Protein AF-A0A6N7IVB3-F1 (afdb_monomer_lite)

Foldseek 3Di:
DVVVVVVVLVVLVVVLCCVLVVLLVVLVVLVVVLVVLVVVLVVLLVVQLVVQCPDPVLVVLLVVQVVVVVVVQVVVVVVVNDDPVNVVVSNVVSVVVSSVVSNVRSCVVCVPDDDNPPADPVRSVVSNVVSVVSSVVSVVVSVVVVVVVVVVVVVVVVVVVVVVVVVVVPD

Sequence (171 aa):
MRWLVITIVVIGLSMVMIISGGSYYNVYQEVIDYQQQATAYQEAYQKAVDDWLKSDEAAELREKRAKAVAMALVIADRSHTVTYNDIKIAKQDIDKYIQEKAKEKAVEIIGNAPPSPEISIGEAQKMLQKAYFWVGTGIVIVCLYIVFSIIYWLRIWMLKKHSTENNGVTG

Secondary 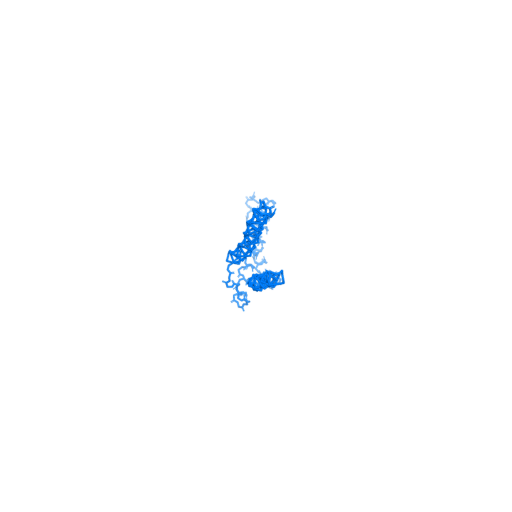structure (DSSP, 8-state):
-HHHHHHHHHHHHHHHHHHHHHHHHHHHHHHHHHHHHHHHHHHHHHHHHHHHHTSHHHHHHHHHHHHHHHHHHHHHHHTT---HHHHHHHHHHHHHHHHHHHHHHHHHHHTTSSPPPSS-HHHHHHHHHHHHHHHHHHHHHHHHHHHHHHHHHHHHHHHHHHHHHHTTS--

pLDDT: mean 71.82, std 11.69, range [37.97, 91.62]

Radius of gyration: 35.92 Å; chains: 1; bounding box: 67×43×111 Å

Organism: NCBI:txid29376

Structure (mmCIF, N/CA/C/O backbone):
data_AF-A0A6N7IVB3-F1
#
_entry.id   AF-A0A6N7IVB3-F1
#
loop_
_atom_site.group_PDB
_atom_site.id
_atom_site.type_symbol
_atom_site.label_atom_id
_atom_site.label_alt_id
_atom_site.label_comp_id
_atom_site.label_asym_id
_atom_site.label_entity_id
_atom_site.label_seq_id
_atom_site.pdbx_PDB_ins_code
_atom_site.Cartn_x
_atom_site.Cartn_y
_atom_site.Cartn_z
_atom_site.occupancy
_atom_site.B_iso_or_equiv
_atom_site.auth_seq_id
_atom_site.auth_comp_id
_atom_site.auth_asym_id
_atom_site.auth_atom_id
_atom_site.pdbx_PDB_model_num
ATOM 1 N N . MET A 1 1 ? 25.437 5.260 -55.004 1.00 50.88 1 MET A N 1
ATOM 2 C CA . MET A 1 1 ? 25.882 5.816 -53.701 1.00 50.88 1 MET A CA 1
ATOM 3 C C . MET A 1 1 ? 24.742 6.255 -52.771 1.00 50.88 1 MET A C 1
ATOM 5 O O . MET A 1 1 ? 24.858 5.974 -51.592 1.00 50.88 1 MET A O 1
ATOM 9 N N . ARG A 1 2 ? 23.631 6.865 -53.234 1.00 49.97 2 ARG A N 1
ATOM 10 C CA . ARG A 1 2 ? 22.494 7.262 -52.358 1.00 49.97 2 ARG A CA 1
ATOM 11 C C . ARG A 1 2 ? 21.793 6.106 -51.612 1.00 49.97 2 ARG A C 1
ATOM 13 O O . ARG A 1 2 ? 21.361 6.299 -50.485 1.00 49.97 2 ARG A O 1
ATOM 20 N N . TRP A 1 3 ? 21.722 4.916 -52.211 1.00 46.78 3 TRP A N 1
ATOM 21 C CA . TRP A 1 3 ? 21.035 3.752 -51.631 1.00 46.78 3 TRP A CA 1
ATOM 22 C C . TRP A 1 3 ? 21.690 3.217 -50.347 1.00 46.78 3 TRP A C 1
ATOM 24 O O . TRP A 1 3 ? 20.984 3.003 -49.373 1.00 46.78 3 TRP A O 1
ATOM 34 N N . LEU A 1 4 ? 23.024 3.117 -50.296 1.00 51.66 4 LEU A N 1
ATOM 35 C CA . LEU A 1 4 ? 23.770 2.654 -49.110 1.00 51.66 4 LEU A CA 1
ATOM 36 C C . LEU A 1 4 ? 23.550 3.541 -47.873 1.00 51.66 4 LEU A C 1
ATOM 38 O O . LEU A 1 4 ? 23.511 3.044 -46.753 1.00 51.66 4 LEU A O 1
ATOM 42 N N . VAL A 1 5 ? 23.368 4.849 -48.078 1.00 55.62 5 VAL A N 1
ATOM 43 C CA . VAL A 1 5 ? 23.135 5.819 -46.996 1.00 55.62 5 VAL A CA 1
ATOM 44 C C . VAL A 1 5 ? 21.764 5.607 -46.358 1.00 55.62 5 VAL A C 1
ATOM 46 O O . VAL A 1 5 ? 21.649 5.596 -45.137 1.00 55.62 5 VAL A O 1
ATOM 49 N N . ILE A 1 6 ? 20.735 5.383 -47.178 1.00 57.88 6 ILE A N 1
ATOM 50 C CA . ILE A 1 6 ? 19.378 5.112 -46.691 1.00 57.88 6 ILE A CA 1
ATOM 51 C C . ILE A 1 6 ? 19.366 3.796 -45.909 1.00 57.88 6 ILE A C 1
ATOM 53 O O . ILE A 1 6 ? 18.798 3.744 -44.825 1.00 57.88 6 ILE A O 1
ATOM 57 N N . THR A 1 7 ? 20.052 2.758 -46.394 1.00 58.78 7 THR A N 1
ATOM 58 C CA . THR A 1 7 ? 20.089 1.458 -45.711 1.00 58.78 7 THR A CA 1
ATOM 59 C C . THR A 1 7 ? 20.783 1.538 -44.350 1.00 58.78 7 THR A C 1
ATOM 61 O O . THR A 1 7 ? 20.256 1.008 -43.380 1.00 58.78 7 THR A O 1
ATOM 64 N N . ILE A 1 8 ? 21.914 2.243 -44.236 1.00 60.59 8 ILE A N 1
ATOM 65 C CA . ILE A 1 8 ? 22.634 2.396 -42.957 1.00 60.59 8 ILE A CA 1
ATOM 66 C C . ILE A 1 8 ? 21.805 3.197 -41.944 1.00 60.59 8 ILE A C 1
ATOM 68 O O . ILE A 1 8 ? 21.716 2.807 -40.781 1.00 60.59 8 ILE A O 1
ATOM 72 N N . VAL A 1 9 ? 21.155 4.281 -42.382 1.00 59.59 9 VAL A N 1
ATOM 73 C CA . VAL A 1 9 ? 20.276 5.090 -41.520 1.00 59.59 9 VAL A CA 1
ATOM 74 C C . VAL A 1 9 ? 19.060 4.282 -41.060 1.00 59.59 9 VAL A C 1
ATOM 76 O O . VAL A 1 9 ? 18.714 4.322 -39.883 1.00 59.59 9 VAL A O 1
ATOM 79 N N . VAL A 1 10 ? 18.446 3.500 -41.953 1.00 63.31 10 VAL A N 1
ATOM 80 C CA . VAL A 1 10 ? 17.298 2.643 -41.620 1.00 63.31 10 VAL A CA 1
ATOM 81 C C . VAL A 1 10 ? 17.700 1.525 -40.660 1.00 63.31 10 VAL A C 1
ATOM 83 O O . VAL A 1 10 ? 16.999 1.311 -39.676 1.00 63.31 10 VAL A O 1
ATOM 86 N N . ILE A 1 11 ? 18.832 0.849 -40.878 1.00 63.75 11 ILE A N 1
ATOM 87 C CA . ILE A 1 11 ? 19.329 -0.200 -39.972 1.00 63.75 11 ILE A CA 1
ATOM 88 C C . ILE A 1 11 ? 19.653 0.401 -38.598 1.00 63.75 11 ILE A C 1
ATOM 90 O O . ILE A 1 11 ? 19.217 -0.143 -37.588 1.00 63.75 11 ILE A O 1
ATOM 94 N N . GLY A 1 12 ? 20.336 1.550 -38.547 1.00 57.66 12 GLY A N 1
ATOM 95 C CA . GLY A 1 12 ? 20.649 2.253 -37.298 1.00 57.66 12 GLY A CA 1
ATOM 96 C C . GLY A 1 12 ? 19.403 2.678 -36.514 1.00 57.66 12 GLY A C 1
ATOM 97 O O . GLY A 1 12 ? 19.321 2.438 -35.311 1.00 57.66 12 GLY A O 1
ATOM 98 N N . LEU A 1 13 ? 18.397 3.235 -37.196 1.00 60.25 13 LEU A N 1
ATOM 99 C CA . LEU A 1 13 ? 17.106 3.587 -36.592 1.00 60.25 13 LEU A CA 1
ATOM 100 C C . LEU A 1 13 ? 16.346 2.351 -36.098 1.00 60.25 13 LEU A C 1
ATOM 102 O O . LEU A 1 13 ? 15.767 2.378 -35.013 1.00 60.25 13 LEU A O 1
ATOM 106 N N . SER A 1 14 ? 16.386 1.261 -36.863 1.00 58.22 14 SER A N 1
ATOM 107 C CA . SER A 1 14 ? 15.724 0.001 -36.510 1.00 58.22 14 SER A CA 1
ATOM 108 C C . SER A 1 14 ? 16.350 -0.625 -35.262 1.00 58.22 14 SER A C 1
ATOM 110 O O . SER A 1 14 ? 15.641 -1.054 -34.359 1.00 58.22 14 SER A O 1
ATOM 112 N N . MET A 1 15 ? 17.682 -0.618 -35.163 1.00 58.62 15 MET A N 1
ATOM 113 C CA . MET A 1 15 ? 18.419 -1.165 -34.020 1.00 58.62 15 MET A CA 1
ATOM 114 C C . MET A 1 15 ? 18.165 -0.362 -32.739 1.00 58.62 15 MET A C 1
ATOM 116 O O . MET A 1 15 ? 17.984 -0.944 -31.671 1.00 58.62 15 MET A O 1
ATOM 120 N N . VAL A 1 16 ? 18.072 0.968 -32.848 1.00 59.16 16 VAL A N 1
ATOM 121 C CA . VAL A 1 16 ? 17.712 1.834 -31.718 1.00 59.16 16 VAL A CA 1
ATOM 122 C C . VAL A 1 16 ? 16.271 1.584 -31.286 1.00 59.16 16 VAL A C 1
ATOM 124 O O . VAL A 1 16 ? 16.054 1.416 -30.089 1.00 59.16 16 VAL A O 1
ATOM 127 N N . MET A 1 17 ? 15.302 1.464 -32.204 1.00 59.59 17 MET A N 1
ATOM 128 C CA . MET A 1 17 ? 13.918 1.113 -31.839 1.00 59.59 17 MET A CA 1
ATOM 129 C C . MET A 1 17 ? 13.812 -0.251 -31.150 1.00 59.59 17 MET A C 1
ATOM 131 O O . MET A 1 17 ? 13.058 -0.380 -30.195 1.00 59.59 17 MET A O 1
ATOM 135 N N . ILE A 1 18 ? 14.583 -1.251 -31.581 1.00 61.25 18 ILE A N 1
ATOM 136 C CA . ILE A 1 18 ? 14.562 -2.589 -30.970 1.00 61.25 18 ILE A CA 1
ATOM 137 C C . ILE A 1 18 ? 15.137 -2.554 -29.545 1.00 61.25 18 ILE A C 1
ATOM 139 O O . ILE A 1 18 ? 14.526 -3.091 -28.624 1.00 61.25 18 ILE A O 1
ATOM 143 N N . ILE A 1 19 ? 16.278 -1.887 -29.333 1.00 60.38 19 ILE A N 1
ATOM 144 C CA . ILE A 1 19 ? 16.936 -1.828 -28.014 1.00 60.38 19 ILE A CA 1
ATOM 145 C C . ILE A 1 19 ? 16.148 -0.942 -27.037 1.00 60.38 19 ILE A C 1
ATOM 147 O O . ILE A 1 19 ? 15.900 -1.327 -25.894 1.00 60.38 19 ILE A O 1
ATOM 151 N N . SER A 1 20 ? 15.740 0.247 -27.485 1.00 59.56 20 SER A N 1
ATOM 152 C CA . SER A 1 20 ? 14.997 1.208 -26.661 1.00 59.56 20 SER A CA 1
ATOM 153 C C . SER A 1 20 ? 13.552 0.772 -26.427 1.00 59.56 20 SER A C 1
ATOM 155 O O . SER A 1 20 ? 13.066 0.887 -25.307 1.00 59.56 20 SER A O 1
ATOM 157 N N . GLY A 1 21 ? 12.899 0.195 -27.438 1.00 59.41 21 GLY A N 1
ATOM 158 C CA . GLY A 1 21 ? 11.550 -0.351 -27.339 1.00 59.41 21 GLY A CA 1
ATOM 159 C C . GLY A 1 21 ? 11.486 -1.598 -26.463 1.00 59.41 21 GLY A C 1
ATOM 160 O O . GLY A 1 21 ? 10.603 -1.681 -25.620 1.00 59.41 21 GLY A O 1
ATOM 161 N N . GLY A 1 22 ? 12.444 -2.526 -26.584 1.00 63.34 22 GLY A N 1
ATOM 162 C CA . GLY A 1 22 ? 12.493 -3.728 -25.743 1.00 63.34 22 GLY A CA 1
ATOM 163 C C . GLY A 1 22 ? 12.764 -3.419 -24.267 1.00 63.34 22 GLY A C 1
ATOM 164 O O . GLY A 1 22 ? 12.090 -3.949 -23.388 1.00 63.34 22 GLY A O 1
ATOM 165 N N . SER A 1 23 ? 13.701 -2.508 -23.986 1.00 62.91 23 SER A N 1
ATOM 166 C CA . SER A 1 23 ? 14.005 -2.073 -22.615 1.00 62.91 23 SER A CA 1
ATOM 167 C C . SER A 1 23 ? 12.850 -1.279 -21.994 1.00 62.91 23 SER A C 1
ATOM 169 O O . SER A 1 23 ? 12.455 -1.538 -20.859 1.00 62.91 23 SER A O 1
ATOM 171 N N . TYR A 1 24 ? 12.249 -0.358 -22.755 1.00 62.72 24 TYR A N 1
ATOM 172 C CA . TYR A 1 24 ? 11.094 0.413 -22.296 1.00 62.72 24 TYR A CA 1
ATOM 173 C C . TYR A 1 24 ? 9.870 -0.476 -22.059 1.00 62.72 24 TYR A C 1
ATOM 175 O O . TYR A 1 24 ? 9.205 -0.324 -21.041 1.00 62.72 24 TYR A O 1
ATOM 183 N N . TYR A 1 25 ? 9.598 -1.430 -22.953 1.00 66.25 25 TYR A N 1
ATOM 184 C CA . TYR A 1 25 ? 8.472 -2.353 -22.822 1.00 66.25 25 TYR A CA 1
ATOM 185 C C . TYR A 1 25 ? 8.593 -3.243 -21.582 1.00 66.25 25 TYR A C 1
ATOM 187 O O . TYR A 1 25 ? 7.624 -3.372 -20.842 1.00 66.25 25 TYR A O 1
ATOM 195 N N . ASN A 1 26 ? 9.780 -3.795 -21.309 1.00 68.56 26 ASN A N 1
ATOM 196 C CA . ASN A 1 26 ? 9.995 -4.641 -20.132 1.00 68.56 26 ASN A CA 1
ATOM 197 C C . ASN A 1 26 ? 9.839 -3.854 -18.823 1.00 68.56 26 ASN A C 1
ATOM 199 O O . ASN A 1 26 ? 9.120 -4.291 -17.933 1.00 68.56 26 ASN A O 1
ATOM 203 N N . VAL A 1 27 ? 10.432 -2.658 -18.735 1.00 67.81 27 VAL A N 1
ATOM 204 C CA . VAL A 1 27 ? 10.289 -1.790 -17.551 1.00 67.81 27 VAL A CA 1
ATOM 205 C C . VAL A 1 27 ? 8.840 -1.331 -17.370 1.00 67.81 27 VAL A C 1
ATOM 207 O O . VAL A 1 27 ? 8.350 -1.225 -16.250 1.00 67.81 27 VAL A O 1
ATOM 210 N N . TYR A 1 28 ? 8.133 -1.056 -18.465 1.00 67.31 28 TYR A N 1
ATOM 211 C CA . TYR A 1 28 ? 6.728 -0.668 -18.415 1.00 67.31 28 TYR A CA 1
ATOM 212 C C . TYR A 1 28 ? 5.827 -1.822 -17.950 1.00 67.31 28 TYR A C 1
ATOM 214 O O . TYR A 1 28 ? 4.929 -1.593 -17.145 1.00 67.31 28 TYR A O 1
ATOM 222 N N . GLN A 1 29 ? 6.097 -3.052 -18.399 1.00 71.94 29 GLN A N 1
ATOM 223 C CA . GLN A 1 29 ? 5.403 -4.255 -17.929 1.00 71.94 29 GLN A CA 1
ATOM 224 C C . GLN A 1 29 ? 5.637 -4.500 -16.434 1.00 71.94 29 GLN A C 1
ATOM 226 O O . GLN A 1 29 ? 4.669 -4.655 -15.699 1.00 71.94 29 GLN A O 1
ATOM 231 N N . GLU A 1 30 ? 6.879 -4.408 -15.949 1.00 69.75 30 GLU A N 1
ATOM 232 C C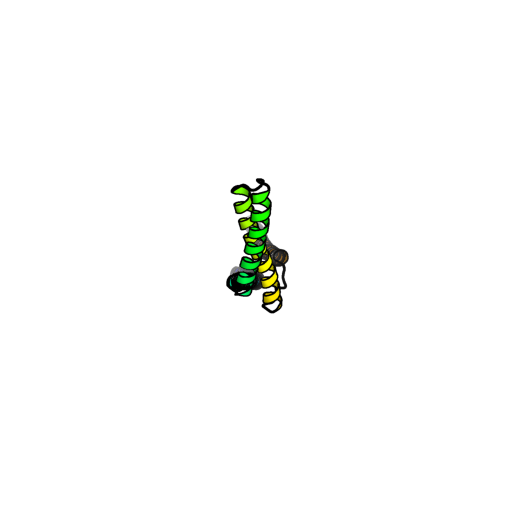A . GLU A 1 30 ? 7.186 -4.558 -14.515 1.00 69.75 30 GLU A CA 1
ATOM 233 C C . GLU A 1 30 ? 6.439 -3.534 -13.641 1.00 69.75 30 GLU A C 1
ATOM 235 O O . GLU A 1 30 ? 5.979 -3.852 -12.545 1.00 69.75 30 GLU A O 1
ATOM 240 N N . VAL A 1 31 ? 6.266 -2.301 -14.128 1.00 70.75 31 VAL A N 1
ATOM 241 C CA . VAL A 1 31 ? 5.495 -1.269 -13.414 1.00 70.75 31 VAL A CA 1
ATOM 242 C C . VAL A 1 31 ? 3.998 -1.570 -13.426 1.00 70.75 31 VAL A C 1
ATOM 244 O O . VAL A 1 31 ? 3.321 -1.305 -12.432 1.00 70.75 31 VAL A O 1
ATOM 247 N N . ILE A 1 32 ? 3.465 -2.086 -14.535 1.00 74.81 32 ILE A N 1
ATOM 248 C CA . ILE A 1 32 ? 2.057 -2.489 -14.615 1.00 74.81 32 ILE A CA 1
ATOM 249 C C . ILE A 1 32 ? 1.794 -3.654 -13.665 1.00 74.81 32 ILE A C 1
ATOM 251 O O . ILE A 1 32 ? 0.841 -3.588 -12.891 1.00 74.81 32 ILE A O 1
ATOM 255 N N . ASP A 1 33 ? 2.654 -4.670 -13.673 1.00 75.81 33 ASP A N 1
ATOM 256 C CA . ASP A 1 33 ? 2.555 -5.818 -12.775 1.00 75.81 33 ASP A CA 1
ATOM 257 C C . ASP A 1 33 ? 2.641 -5.371 -11.311 1.00 75.81 33 ASP A C 1
ATOM 259 O O . ASP A 1 33 ? 1.830 -5.792 -10.483 1.00 75.81 33 ASP A O 1
ATOM 263 N N . TYR A 1 34 ? 3.544 -4.434 -10.998 1.00 71.81 34 TYR A N 1
ATOM 264 C CA . TYR A 1 34 ? 3.614 -3.796 -9.684 1.00 71.81 34 TYR A CA 1
ATOM 265 C C . TYR A 1 34 ? 2.300 -3.103 -9.304 1.00 71.81 34 TYR A C 1
ATOM 267 O O . TYR A 1 34 ? 1.788 -3.305 -8.203 1.00 71.81 34 TYR A O 1
ATOM 275 N N . GLN A 1 35 ? 1.738 -2.282 -10.198 1.00 71.31 35 GLN A N 1
ATOM 276 C CA . GLN A 1 35 ? 0.481 -1.580 -9.933 1.00 71.31 35 GLN A CA 1
ATOM 277 C C . GLN A 1 35 ? -0.665 -2.561 -9.707 1.00 71.31 35 GLN A C 1
ATOM 279 O O . GLN A 1 35 ? -1.417 -2.393 -8.753 1.00 71.31 35 GLN A O 1
ATOM 284 N N . GLN A 1 36 ? -0.769 -3.607 -10.526 1.00 76.44 36 GLN A N 1
ATOM 285 C CA . GLN A 1 36 ? -1.796 -4.632 -10.370 1.00 76.44 36 GLN A CA 1
ATOM 286 C C . GLN A 1 36 ? -1.659 -5.375 -9.041 1.00 76.44 36 GLN A C 1
ATOM 288 O O . GLN A 1 36 ? -2.656 -5.556 -8.345 1.00 76.44 36 GLN A O 1
ATOM 293 N N . GLN A 1 37 ? -0.440 -5.753 -8.645 1.00 72.75 37 GLN A N 1
ATOM 294 C CA . GLN A 1 37 ? -0.194 -6.404 -7.357 1.00 72.75 37 GLN A CA 1
ATOM 295 C C . GLN A 1 37 ? -0.501 -5.480 -6.176 1.00 72.75 37 GLN A C 1
ATOM 297 O O . GLN A 1 37 ? -1.149 -5.902 -5.221 1.00 72.75 37 GLN A O 1
ATOM 302 N N . ALA A 1 38 ? -0.094 -4.211 -6.245 1.00 70.12 38 ALA A N 1
ATOM 303 C CA . ALA A 1 38 ? -0.380 -3.226 -5.208 1.00 70.12 38 ALA A CA 1
ATOM 304 C C . ALA A 1 38 ? -1.888 -2.967 -5.071 1.00 70.12 38 ALA A C 1
ATOM 306 O O . ALA A 1 38 ? -2.406 -2.930 -3.955 1.00 70.12 38 ALA A O 1
ATOM 307 N N . THR A 1 39 ? -2.608 -2.839 -6.189 1.00 76.19 39 THR A N 1
ATOM 308 C CA . THR A 1 39 ? -4.067 -2.687 -6.190 1.00 76.19 39 THR A CA 1
ATOM 309 C C . THR A 1 39 ? -4.750 -3.933 -5.642 1.00 76.19 39 THR A C 1
ATOM 311 O O . THR A 1 39 ? -5.587 -3.808 -4.756 1.00 76.19 39 THR A O 1
ATOM 314 N N . ALA A 1 40 ? -4.351 -5.131 -6.076 1.00 76.88 40 ALA A N 1
ATOM 315 C CA . ALA A 1 40 ? -4.910 -6.382 -5.570 1.00 76.88 40 ALA A CA 1
ATOM 316 C C . ALA A 1 40 ? -4.661 -6.558 -4.062 1.00 76.88 40 ALA A C 1
ATOM 318 O O . ALA A 1 40 ? -5.560 -6.972 -3.331 1.00 76.88 40 ALA A O 1
ATOM 319 N N . TYR A 1 41 ? -3.470 -6.195 -3.578 1.00 75.25 41 TYR A N 1
ATOM 320 C CA . TYR A 1 41 ? -3.157 -6.185 -2.150 1.00 75.25 41 TYR A CA 1
ATOM 321 C C . TYR A 1 41 ? -4.030 -5.180 -1.393 1.00 75.25 41 TYR A C 1
ATOM 323 O O . TYR A 1 41 ? -4.582 -5.505 -0.345 1.00 75.25 41 TYR A O 1
ATOM 331 N N . GLN A 1 42 ? -4.201 -3.969 -1.927 1.00 78.12 42 GLN A N 1
ATOM 332 C CA . GLN A 1 42 ? -5.034 -2.940 -1.309 1.00 78.12 42 GLN A CA 1
ATOM 333 C C . GLN A 1 42 ? -6.518 -3.334 -1.281 1.00 78.12 42 GLN A C 1
ATOM 335 O O . GLN A 1 42 ? -7.191 -3.106 -0.278 1.00 78.12 42 GLN A O 1
ATOM 340 N N . GLU A 1 43 ? -7.028 -3.958 -2.341 1.00 82.25 43 GLU A N 1
ATOM 341 C CA . GLU A 1 43 ? -8.392 -4.487 -2.400 1.00 82.25 43 GLU A CA 1
ATOM 342 C C . GLU A 1 43 ? -8.591 -5.639 -1.414 1.00 82.25 43 GLU A C 1
ATOM 344 O O . GLU A 1 43 ? -9.568 -5.643 -0.664 1.00 82.25 43 GLU A O 1
ATOM 349 N N . ALA A 1 44 ? -7.648 -6.584 -1.356 1.00 78.75 44 ALA A N 1
ATOM 350 C CA . ALA A 1 44 ? -7.662 -7.662 -0.371 1.00 78.75 44 ALA A CA 1
ATOM 351 C C . ALA A 1 44 ? -7.600 -7.108 1.059 1.00 78.75 44 ALA A C 1
ATOM 353 O O . ALA A 1 44 ? -8.314 -7.595 1.937 1.00 78.75 44 ALA A O 1
ATOM 354 N N . TYR A 1 45 ? -6.812 -6.051 1.277 1.00 80.31 45 TYR A N 1
ATOM 355 C CA . TYR A 1 45 ? -6.723 -5.360 2.556 1.00 80.31 45 TYR A CA 1
ATOM 356 C C . TYR A 1 45 ? -8.036 -4.729 2.971 1.00 80.31 45 TYR A C 1
ATOM 358 O O . TYR A 1 45 ? -8.538 -4.991 4.064 1.00 80.31 45 TYR A O 1
ATOM 366 N N . GLN A 1 46 ? -8.621 -3.939 2.079 1.00 82.62 46 GLN A N 1
ATOM 367 C CA . GLN A 1 46 ? -9.887 -3.280 2.340 1.00 82.62 46 GLN A CA 1
ATOM 368 C C . GLN A 1 46 ? -10.997 -4.303 2.592 1.00 82.62 46 GLN A C 1
ATOM 370 O O . GLN A 1 46 ? -11.780 -4.152 3.528 1.00 82.62 46 GLN A O 1
ATOM 375 N N . LYS A 1 47 ? -11.012 -5.390 1.818 1.00 86.88 47 LYS A N 1
ATOM 376 C CA . LYS A 1 47 ? -11.962 -6.482 2.000 1.00 86.88 47 LYS A CA 1
ATOM 377 C C . LYS A 1 47 ? -11.791 -7.174 3.353 1.00 86.88 47 LYS A C 1
ATOM 379 O O . LYS A 1 47 ? -12.786 -7.403 4.025 1.00 86.88 47 LYS A O 1
ATOM 384 N N . ALA A 1 48 ? -10.563 -7.461 3.785 1.00 83.88 48 ALA A N 1
ATOM 385 C CA . ALA A 1 48 ? -10.310 -8.071 5.091 1.00 83.88 48 ALA A CA 1
ATOM 386 C C . ALA A 1 48 ? -10.753 -7.164 6.253 1.00 83.88 48 ALA A C 1
ATOM 388 O O . ALA A 1 48 ? -11.325 -7.651 7.229 1.00 83.88 48 ALA A O 1
ATOM 389 N N . VAL A 1 49 ? -10.544 -5.846 6.134 1.00 85.69 49 VAL A N 1
ATOM 390 C CA . VAL A 1 49 ? -11.067 -4.856 7.091 1.00 85.69 49 VAL A CA 1
ATOM 391 C C . VAL A 1 49 ? -12.594 -4.906 7.130 1.00 85.69 49 VAL A C 1
ATOM 393 O O . VAL A 1 49 ? -13.178 -5.016 8.209 1.00 85.69 49 VAL A O 1
ATOM 396 N N . ASP A 1 50 ? -13.247 -4.846 5.970 1.00 88.81 50 ASP A N 1
ATOM 397 C CA . ASP A 1 50 ? -14.707 -4.810 5.872 1.00 88.81 50 ASP A CA 1
ATOM 398 C C . ASP A 1 50 ? -15.359 -6.117 6.345 1.00 88.81 50 ASP A C 1
ATOM 400 O O . ASP A 1 50 ? -16.388 -6.083 7.025 1.00 88.81 50 ASP A O 1
ATOM 404 N N . ASP A 1 51 ? -14.760 -7.261 6.017 1.00 89.44 51 ASP A N 1
ATOM 405 C CA . ASP A 1 51 ? -15.221 -8.581 6.444 1.00 89.44 51 ASP A CA 1
ATOM 406 C C . ASP A 1 51 ? -15.076 -8.731 7.963 1.00 89.44 51 ASP A C 1
ATOM 408 O O . ASP A 1 51 ? -16.016 -9.168 8.632 1.00 89.44 51 ASP A O 1
ATOM 412 N N . TRP A 1 52 ? -13.958 -8.280 8.546 1.00 89.50 52 TRP A N 1
ATOM 413 C CA . TRP A 1 52 ? -13.797 -8.294 10.000 1.00 89.50 52 TRP A CA 1
ATOM 414 C C . TRP A 1 52 ? -14.769 -7.334 10.695 1.00 89.50 52 TRP A C 1
ATOM 416 O O . TRP A 1 52 ? -15.378 -7.704 11.696 1.00 89.50 52 TRP A O 1
ATOM 426 N N . LEU A 1 53 ? -15.006 -6.135 10.155 1.00 87.44 53 LEU A N 1
ATOM 427 C CA . LEU A 1 53 ? -15.977 -5.177 10.709 1.00 87.44 53 LEU A CA 1
ATOM 428 C C . LEU A 1 53 ? -17.424 -5.695 10.718 1.00 87.44 53 LEU A C 1
ATOM 430 O O . LEU A 1 53 ? -18.241 -5.186 11.494 1.00 87.44 53 LEU A O 1
ATOM 434 N N . LYS A 1 54 ? -17.743 -6.663 9.851 1.00 89.94 54 LYS A N 1
ATOM 435 C CA . LYS A 1 54 ? -19.036 -7.362 9.786 1.00 89.94 54 LYS A CA 1
ATOM 436 C C . LYS A 1 54 ? -19.068 -8.652 10.607 1.00 89.94 54 LYS A C 1
ATOM 438 O O . LYS A 1 54 ? -20.133 -9.250 10.717 1.00 89.94 54 LYS A O 1
ATOM 443 N N . SER A 1 55 ? -17.932 -9.088 11.147 1.00 88.38 55 SER A N 1
ATOM 444 C CA . SER A 1 55 ? -17.842 -10.315 11.933 1.00 88.38 55 SER A CA 1
ATOM 445 C C . SER A 1 55 ? -18.523 -10.181 13.296 1.00 88.38 55 SER A C 1
ATOM 447 O O . SER A 1 55 ? -18.618 -9.088 13.869 1.00 88.38 55 SER A O 1
ATOM 449 N N . ASP A 1 56 ? -18.930 -11.324 13.847 1.00 89.75 56 ASP A N 1
ATOM 450 C CA . ASP A 1 56 ? -19.496 -11.407 15.195 1.00 89.75 56 ASP A CA 1
ATOM 451 C C . ASP A 1 56 ? -18.492 -10.948 16.267 1.00 89.75 56 ASP A C 1
ATOM 453 O O . ASP A 1 56 ? -18.887 -10.341 17.259 1.00 89.75 56 ASP A O 1
ATOM 457 N N . GLU A 1 57 ? -17.186 -11.135 16.036 1.00 88.00 57 GLU A N 1
ATOM 458 C CA . GLU A 1 57 ? -16.120 -10.655 16.930 1.00 88.00 57 GLU A CA 1
ATOM 459 C C . GLU A 1 57 ? -16.135 -9.120 17.045 1.00 88.00 57 GLU A C 1
ATOM 461 O O . GLU A 1 57 ? -16.059 -8.561 18.144 1.00 88.00 57 GLU A O 1
ATOM 466 N N . ALA A 1 58 ? -16.286 -8.411 15.920 1.00 87.31 58 ALA A N 1
ATOM 467 C CA . ALA A 1 58 ? -16.390 -6.954 15.919 1.00 87.31 58 ALA A CA 1
ATOM 468 C C . ALA A 1 58 ? -17.698 -6.467 16.567 1.00 87.31 58 ALA A C 1
ATOM 470 O O . ALA A 1 58 ? -17.701 -5.432 17.244 1.00 87.31 58 ALA A O 1
ATOM 471 N N . ALA A 1 59 ? -18.799 -7.204 16.389 1.00 88.62 59 ALA A N 1
ATOM 472 C CA . ALA A 1 59 ? -20.077 -6.912 17.033 1.00 88.62 59 ALA A CA 1
ATOM 473 C C . ALA A 1 59 ? -20.004 -7.090 18.561 1.00 88.62 59 ALA A C 1
ATOM 475 O O . ALA A 1 59 ? -20.412 -6.193 19.304 1.00 88.62 59 ALA A O 1
ATOM 476 N N . GLU A 1 60 ? -19.405 -8.182 19.038 1.00 91.62 60 GLU A N 1
ATOM 477 C CA . GLU A 1 60 ? -19.212 -8.442 20.467 1.00 91.62 60 GLU A CA 1
ATOM 478 C C . GLU A 1 60 ? -18.292 -7.389 21.104 1.00 91.62 60 GLU A C 1
ATOM 480 O O . GLU A 1 60 ? -18.585 -6.847 22.176 1.00 91.62 60 GLU A O 1
ATOM 485 N N . LEU A 1 61 ? -17.201 -7.022 20.420 1.00 89.06 61 LEU A N 1
ATOM 486 C CA . LEU A 1 61 ? -16.281 -5.988 20.892 1.00 89.06 61 LEU A CA 1
ATOM 487 C C . LEU A 1 61 ? -16.960 -4.612 20.978 1.00 89.06 61 LEU A C 1
ATOM 489 O O . LEU A 1 61 ? -16.767 -3.895 21.970 1.00 89.06 61 LEU A O 1
ATOM 493 N N . ARG A 1 62 ? -17.781 -4.260 19.975 1.00 88.56 62 ARG A N 1
ATOM 494 C CA . ARG A 1 62 ? -18.641 -3.063 19.980 1.00 88.56 62 ARG A CA 1
ATOM 495 C C . ARG A 1 62 ? -19.541 -3.042 21.197 1.00 88.56 62 ARG A C 1
ATOM 497 O O . ARG A 1 62 ? -19.555 -2.056 21.932 1.00 88.56 62 ARG A O 1
ATOM 504 N N . GLU A 1 63 ? -20.270 -4.126 21.421 1.00 89.44 63 GLU A N 1
ATOM 505 C CA . GLU A 1 63 ? -21.243 -4.217 22.501 1.00 89.44 63 GLU A CA 1
ATOM 506 C C . GLU A 1 63 ? -20.569 -4.144 23.877 1.00 89.44 63 GLU A C 1
ATOM 508 O O . GLU A 1 63 ? -21.004 -3.389 24.749 1.00 89.44 63 GLU A O 1
ATOM 513 N N . LYS A 1 64 ? -19.457 -4.861 24.067 1.00 89.44 64 LYS A N 1
ATOM 514 C CA . LYS A 1 64 ? -18.687 -4.854 25.317 1.00 89.44 64 LYS A CA 1
ATOM 515 C C . LYS A 1 64 ? -18.164 -3.458 25.656 1.00 89.44 64 LYS A C 1
ATOM 517 O O . LYS A 1 64 ? -18.256 -3.023 26.806 1.00 89.44 64 LYS A O 1
ATOM 522 N N . ARG A 1 65 ? -17.641 -2.734 24.662 1.00 86.94 65 ARG A N 1
ATOM 523 C CA . ARG A 1 65 ? -17.171 -1.349 24.827 1.00 86.94 65 ARG A CA 1
ATOM 524 C C . ARG A 1 65 ? -18.325 -0.383 25.074 1.00 86.94 65 ARG A C 1
ATOM 526 O O . ARG A 1 65 ? -18.223 0.437 25.982 1.00 86.94 65 ARG A O 1
ATOM 533 N N . ALA A 1 66 ? -19.424 -0.511 24.333 1.00 86.56 66 ALA A N 1
ATOM 534 C CA . ALA A 1 66 ? -20.621 0.298 24.540 1.00 86.56 66 ALA A CA 1
ATOM 535 C C . ALA A 1 66 ? -21.184 0.117 25.958 1.00 86.56 66 ALA A C 1
ATOM 537 O O . ALA A 1 66 ? -21.518 1.104 26.606 1.00 86.56 66 ALA A O 1
ATOM 538 N N . LYS A 1 67 ? -21.204 -1.115 26.485 1.00 88.69 67 LYS A N 1
ATOM 539 C CA . LYS A 1 67 ? -21.590 -1.408 27.875 1.00 88.69 67 LYS A CA 1
ATOM 540 C C . LYS A 1 67 ? -20.646 -0.762 28.892 1.00 88.69 67 LYS A C 1
ATOM 542 O O . LYS A 1 67 ? -21.119 -0.147 29.844 1.00 88.69 67 LYS A O 1
ATOM 547 N N . ALA A 1 68 ? -19.331 -0.855 28.688 1.00 83.56 68 ALA A N 1
ATOM 548 C CA . ALA A 1 68 ? -18.349 -0.229 29.577 1.00 83.56 68 ALA A CA 1
ATOM 549 C C . ALA A 1 68 ? -18.480 1.304 29.598 1.00 83.56 68 ALA A C 1
ATOM 551 O O . ALA A 1 68 ? -18.476 1.911 30.668 1.00 83.56 68 ALA A O 1
ATOM 552 N N . VAL A 1 69 ? -18.659 1.922 28.427 1.00 84.69 69 VAL A N 1
ATOM 553 C CA . VAL A 1 69 ? -18.879 3.368 28.294 1.00 84.69 69 VAL A CA 1
ATOM 554 C C . VAL A 1 69 ? -20.211 3.781 28.908 1.00 84.69 69 VAL A C 1
ATOM 556 O O . VAL A 1 69 ? -20.243 4.741 29.667 1.00 84.69 69 VAL A O 1
ATOM 559 N N . ALA A 1 70 ? -21.294 3.043 28.660 1.00 83.19 70 ALA A N 1
ATOM 560 C CA . ALA A 1 70 ? -22.585 3.307 29.290 1.00 83.19 70 ALA A CA 1
ATOM 561 C C . ALA A 1 70 ? -22.485 3.246 30.822 1.00 83.19 70 ALA A C 1
ATOM 563 O O . ALA A 1 70 ? -23.025 4.108 31.507 1.00 83.19 70 ALA A O 1
ATOM 564 N N . MET A 1 71 ? -21.743 2.281 31.370 1.00 81.88 71 MET A N 1
ATOM 565 C CA . MET A 1 71 ? -21.549 2.169 32.815 1.00 81.88 71 MET A CA 1
ATOM 566 C C . MET A 1 71 ? -20.704 3.319 33.383 1.00 81.88 71 MET A C 1
ATOM 568 O O . MET A 1 71 ? -21.051 3.867 34.428 1.00 81.88 71 MET A O 1
ATOM 572 N N . ALA A 1 72 ? -19.651 3.740 32.677 1.00 79.31 72 ALA A N 1
ATOM 573 C CA . ALA A 1 72 ? -18.861 4.917 33.040 1.00 79.31 72 ALA A CA 1
ATOM 574 C C . ALA A 1 72 ? -19.692 6.210 32.983 1.00 79.31 72 ALA A C 1
ATOM 576 O O . ALA A 1 72 ? -19.607 7.035 33.890 1.00 79.31 72 ALA A O 1
ATOM 577 N N . LEU A 1 73 ? -20.550 6.351 31.968 1.00 80.81 73 LEU A N 1
ATOM 578 C CA . LEU A 1 73 ? -21.476 7.474 31.831 1.00 80.81 73 LEU A CA 1
ATOM 579 C C . LEU A 1 73 ? -22.515 7.492 32.952 1.00 80.81 73 LEU A C 1
ATOM 581 O O . LEU A 1 73 ? -22.769 8.551 33.499 1.00 80.81 73 LEU A O 1
ATOM 585 N N . VAL A 1 74 ? -23.070 6.347 33.358 1.00 80.25 74 VAL A N 1
ATOM 586 C CA . VAL A 1 74 ? -24.009 6.275 34.496 1.00 80.25 74 VAL A CA 1
ATOM 587 C C . VAL A 1 74 ? -23.340 6.691 35.810 1.00 80.25 74 VAL A C 1
ATOM 589 O O . VAL A 1 74 ? -23.957 7.364 36.634 1.00 80.25 74 VAL A O 1
ATOM 592 N N . ILE A 1 75 ? -22.078 6.310 36.025 1.00 72.56 75 ILE A N 1
ATOM 593 C CA . ILE A 1 75 ? -21.314 6.730 37.210 1.00 72.56 75 ILE A CA 1
ATOM 594 C C . ILE A 1 75 ? -21.051 8.240 37.168 1.00 72.56 75 ILE A C 1
ATOM 596 O O . ILE A 1 75 ? -21.229 8.917 38.177 1.00 72.56 75 ILE A O 1
ATOM 600 N N . ALA A 1 76 ? -20.671 8.764 36.003 1.00 71.69 76 ALA A N 1
ATOM 601 C CA . ALA A 1 76 ? -20.351 10.174 35.827 1.00 71.69 76 ALA A CA 1
ATOM 602 C C . ALA A 1 76 ? -21.604 11.085 35.783 1.00 71.69 76 ALA A C 1
ATOM 604 O O . ALA A 1 76 ? -21.535 12.265 36.130 1.00 71.69 76 ALA A O 1
ATOM 605 N N . ASP A 1 77 ? -22.763 10.557 35.386 1.00 73.31 77 ASP A N 1
ATOM 606 C CA . ASP A 1 77 ? -24.058 11.248 35.440 1.00 73.31 77 ASP A CA 1
ATOM 607 C C . ASP A 1 77 ? -24.523 11.412 36.893 1.00 73.31 77 ASP A C 1
ATOM 609 O O . ASP A 1 77 ? -24.954 12.490 37.298 1.00 73.31 77 ASP A O 1
ATOM 613 N N . ARG A 1 78 ? -24.294 10.393 37.737 1.00 72.75 78 ARG A N 1
ATOM 614 C CA . ARG A 1 78 ? -24.508 10.491 39.193 1.00 72.75 78 ARG A CA 1
ATOM 615 C C . ARG A 1 78 ? -23.619 11.535 39.871 1.00 72.75 78 ARG A C 1
ATOM 617 O O . ARG A 1 78 ? -23.974 12.002 40.949 1.00 72.75 78 ARG A O 1
ATOM 624 N N . SER A 1 79 ? -22.492 11.906 39.265 1.00 74.06 79 SER A N 1
ATOM 625 C CA . SER A 1 79 ? -21.652 13.023 39.713 1.00 74.06 79 SER A CA 1
ATOM 626 C C . SER A 1 79 ? -21.965 14.356 39.018 1.00 74.06 79 SER A C 1
ATOM 628 O O . SER A 1 79 ? -21.247 15.322 39.252 1.00 74.06 79 SER A O 1
ATOM 630 N N . HIS A 1 80 ? -23.026 14.440 38.199 1.00 70.75 80 HIS A N 1
ATOM 631 C CA . HIS A 1 80 ? -23.427 15.623 37.416 1.00 70.75 80 HIS A CA 1
ATOM 632 C C . HIS A 1 80 ? -22.336 16.178 36.483 1.00 70.75 80 HIS A C 1
ATOM 634 O O . HIS A 1 80 ? -22.318 17.364 36.161 1.00 70.75 80 HIS A O 1
ATOM 640 N N . THR A 1 81 ? -21.415 15.325 36.034 1.00 69.44 81 THR A N 1
ATOM 641 C CA . THR A 1 81 ? -20.250 15.723 35.226 1.00 69.44 81 THR A CA 1
ATOM 642 C C . THR A 1 81 ? -20.366 15.350 33.748 1.00 69.44 81 THR A C 1
ATOM 644 O O . THR A 1 81 ? -19.435 15.606 32.995 1.00 69.44 81 THR A O 1
ATOM 647 N N . VAL A 1 82 ? -21.472 14.730 33.320 1.00 73.31 82 VAL A N 1
ATOM 648 C CA . VAL A 1 82 ? -21.651 14.247 31.940 1.00 73.31 82 VAL A CA 1
ATOM 649 C C . VAL A 1 82 ? -22.465 15.228 31.118 1.00 73.31 82 VAL A C 1
ATOM 651 O O . VAL A 1 82 ? -23.574 15.610 31.487 1.00 73.31 82 VAL A O 1
ATOM 654 N N . THR A 1 83 ? -21.947 15.573 29.945 1.00 77.50 83 THR A N 1
ATOM 655 C CA . THR A 1 83 ? -22.669 16.324 28.922 1.00 77.50 83 THR A CA 1
ATOM 656 C C . THR A 1 83 ? -23.003 15.443 27.719 1.00 77.50 83 THR A C 1
ATOM 658 O O . THR A 1 83 ? -22.388 14.405 27.468 1.00 77.50 83 THR A O 1
ATOM 661 N N . TYR A 1 84 ? -23.961 15.887 26.900 1.00 74.56 84 TYR A N 1
ATOM 662 C CA . TYR A 1 84 ? -24.268 15.249 25.614 1.00 74.56 84 TYR A CA 1
ATOM 663 C C . TYR A 1 84 ? -23.036 15.144 24.694 1.00 74.56 84 TYR A C 1
ATOM 665 O O . TYR A 1 84 ? -22.910 14.196 23.916 1.00 74.56 84 TYR A O 1
ATOM 673 N N . ASN A 1 85 ? -22.107 16.102 24.792 1.00 81.88 85 ASN A N 1
ATOM 674 C CA . ASN A 1 85 ? -20.889 16.098 23.992 1.00 81.88 85 ASN A CA 1
ATOM 675 C C . ASN A 1 85 ? -19.941 14.960 24.402 1.00 81.88 85 ASN A C 1
ATOM 677 O O . ASN A 1 85 ? -19.346 14.331 23.532 1.00 81.88 85 ASN A O 1
ATOM 681 N N . ASP A 1 86 ? -19.877 14.625 25.691 1.00 78.94 86 ASP A N 1
ATOM 682 C CA . ASP A 1 86 ? -19.041 13.530 26.199 1.00 78.94 86 ASP A CA 1
ATOM 683 C C . ASP A 1 86 ? -19.536 12.166 25.701 1.00 78.94 86 ASP A C 1
ATOM 685 O O . ASP A 1 86 ? -18.744 11.317 25.297 1.00 78.94 86 ASP A O 1
ATOM 689 N N . ILE A 1 87 ? -20.859 11.978 25.626 1.00 78.06 87 ILE A N 1
ATOM 690 C CA . ILE A 1 87 ? -21.476 10.770 25.051 1.00 78.06 87 ILE A CA 1
ATOM 691 C C . ILE A 1 87 ? -21.129 10.645 23.561 1.00 78.06 87 ILE A C 1
ATOM 693 O O . ILE A 1 87 ? -20.814 9.557 23.070 1.00 78.06 87 ILE A O 1
ATOM 697 N N . LYS A 1 88 ? -21.168 11.765 22.829 1.00 82.06 88 LYS A N 1
ATOM 698 C CA . LYS A 1 88 ? -20.820 11.801 21.405 1.00 82.06 88 LYS A CA 1
ATOM 699 C C . LYS A 1 88 ? -19.343 11.468 21.178 1.00 82.06 88 LYS A C 1
ATOM 701 O O . LYS A 1 88 ? -19.053 10.667 20.290 1.00 82.06 88 LYS A O 1
ATOM 706 N N . ILE A 1 89 ? -18.444 12.041 21.979 1.00 85.19 89 ILE A N 1
ATOM 707 C CA . ILE A 1 89 ? -17.002 11.760 21.928 1.00 85.19 89 ILE A CA 1
ATOM 708 C C . ILE A 1 89 ? -16.751 10.280 22.227 1.00 85.19 89 ILE A C 1
ATOM 710 O O . ILE A 1 89 ? -16.096 9.604 21.441 1.00 85.19 89 ILE A O 1
ATOM 714 N N . ALA A 1 90 ? -17.364 9.735 23.279 1.00 82.62 90 ALA A N 1
ATOM 715 C CA . ALA A 1 90 ? -17.179 8.335 23.646 1.00 82.62 90 ALA A CA 1
ATOM 716 C C . ALA A 1 90 ? -17.652 7.362 22.549 1.00 82.62 90 ALA A C 1
ATOM 718 O O . ALA A 1 90 ? -17.019 6.334 22.315 1.00 82.62 90 ALA A O 1
ATOM 719 N N . LYS A 1 91 ? -18.732 7.691 21.825 1.00 82.25 91 LYS A N 1
ATOM 720 C CA . LYS A 1 91 ? -19.167 6.906 20.659 1.00 82.25 91 LYS A CA 1
ATOM 721 C C . LYS A 1 91 ? -18.145 6.956 19.519 1.00 82.25 91 LYS A C 1
ATOM 723 O O . LYS A 1 91 ? -17.827 5.917 18.948 1.00 82.25 91 LYS A O 1
ATOM 728 N N . GLN A 1 92 ? -17.621 8.142 19.205 1.00 86.81 92 GLN A N 1
ATOM 729 C CA . GLN A 1 92 ? -16.591 8.303 18.174 1.00 86.81 92 GLN A CA 1
ATOM 730 C C . GLN A 1 92 ? -15.302 7.557 18.533 1.00 86.81 92 GLN A C 1
ATOM 732 O O . GLN A 1 92 ? -14.696 6.940 17.659 1.00 86.81 92 GLN A O 1
ATOM 737 N N . ASP A 1 93 ? -14.922 7.554 19.809 1.00 88.06 93 ASP A N 1
ATOM 738 C CA . ASP A 1 93 ? -13.755 6.823 20.301 1.00 88.06 93 ASP A CA 1
ATOM 739 C C . ASP A 1 93 ? -13.935 5.307 20.197 1.00 88.06 93 ASP A C 1
ATOM 741 O O . ASP A 1 93 ? -13.005 4.608 19.790 1.00 88.06 93 ASP A O 1
ATOM 745 N N . ILE A 1 94 ? -15.132 4.788 20.501 1.00 87.25 94 ILE A N 1
ATOM 746 C CA . ILE A 1 94 ? -15.458 3.373 20.280 1.00 87.25 94 ILE A CA 1
ATOM 747 C C . ILE A 1 94 ? -15.276 3.029 18.798 1.00 87.25 94 ILE A C 1
ATOM 749 O O . ILE A 1 94 ? -14.535 2.099 18.477 1.00 87.25 94 ILE A O 1
ATOM 753 N N . ASP A 1 95 ? -15.904 3.792 17.899 1.00 86.62 95 ASP A N 1
ATOM 754 C CA . ASP A 1 95 ? -15.837 3.539 16.457 1.00 86.62 95 ASP A CA 1
ATOM 755 C C . ASP A 1 95 ? -14.399 3.624 15.926 1.00 86.62 95 ASP A C 1
ATOM 757 O O . ASP A 1 95 ? -13.980 2.766 15.145 1.00 86.62 95 ASP A O 1
ATOM 761 N N . LYS A 1 96 ? -13.613 4.601 16.394 1.00 89.06 96 LYS A N 1
ATOM 762 C CA . LYS A 1 96 ? -12.197 4.746 16.040 1.00 89.06 96 LYS A CA 1
ATOM 763 C C . LYS A 1 96 ? -11.372 3.547 16.505 1.00 89.06 96 LYS A C 1
ATOM 765 O O . LYS A 1 96 ? -10.602 3.004 15.718 1.00 89.06 96 LYS A O 1
ATOM 770 N N . TYR A 1 97 ? -11.574 3.095 17.740 1.00 87.56 97 TYR A N 1
ATOM 771 C CA . TYR A 1 97 ? -10.878 1.930 18.281 1.00 87.56 97 TYR A CA 1
ATOM 772 C C . TYR A 1 97 ? -11.190 0.652 17.494 1.00 87.56 97 TYR A C 1
ATOM 774 O O . TYR A 1 97 ? -10.296 -0.137 17.200 1.00 87.56 97 TYR A O 1
ATOM 782 N N . ILE A 1 98 ? -12.452 0.443 17.113 1.00 88.19 98 ILE A N 1
ATOM 783 C CA . ILE A 1 98 ? -12.853 -0.729 16.320 1.00 88.19 98 ILE A CA 1
ATOM 784 C C . ILE A 1 98 ? -12.259 -0.667 14.916 1.00 88.19 98 ILE A C 1
ATOM 786 O O . ILE A 1 98 ? -11.826 -1.691 14.401 1.00 88.19 98 ILE A O 1
ATOM 790 N N . GLN A 1 99 ? -12.199 0.519 14.311 1.00 84.00 99 GLN A N 1
ATOM 791 C CA . GLN A 1 99 ? -11.531 0.724 13.026 1.00 84.00 99 GLN A CA 1
ATOM 792 C C . GLN A 1 99 ? -10.026 0.437 13.109 1.00 84.00 99 GLN A C 1
ATOM 794 O O . GLN A 1 99 ? -9.475 -0.209 12.222 1.00 84.00 99 GLN A O 1
ATOM 799 N N . GLU A 1 100 ? -9.348 0.868 14.175 1.00 88.06 100 GLU A N 1
ATOM 800 C CA . GLU A 1 100 ? -7.936 0.530 14.408 1.00 88.06 100 GLU A CA 1
ATOM 801 C C . GLU A 1 100 ? -7.747 -0.979 14.608 1.00 88.06 100 GLU A C 1
ATOM 803 O O . GLU A 1 100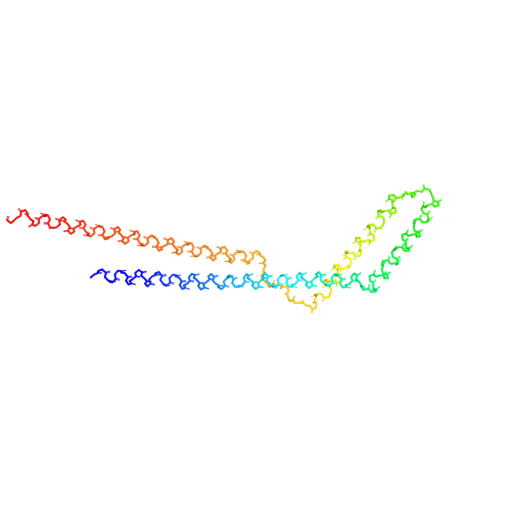 ? -6.878 -1.580 13.975 1.00 88.06 100 GLU A O 1
ATOM 808 N N . LYS A 1 101 ? -8.621 -1.625 15.387 1.00 86.94 101 LYS A N 1
ATOM 809 C CA . LYS A 1 101 ? -8.572 -3.077 15.595 1.00 86.94 101 LYS A CA 1
ATOM 810 C C . LYS A 1 101 ? -8.840 -3.867 14.313 1.00 86.94 101 LYS A C 1
ATOM 812 O O . LYS A 1 101 ? -8.172 -4.867 14.069 1.00 86.94 101 LYS A O 1
ATOM 817 N N . ALA A 1 102 ? -9.753 -3.390 13.470 1.00 84.94 102 ALA A N 1
ATOM 818 C CA . ALA A 1 102 ? -10.026 -3.981 12.165 1.00 84.94 102 ALA A CA 1
ATOM 819 C C . ALA A 1 102 ? -8.799 -3.940 11.255 1.00 84.94 102 ALA A C 1
ATOM 821 O O . ALA A 1 102 ? -8.514 -4.913 10.566 1.00 84.94 102 ALA A O 1
ATOM 822 N N . LYS A 1 103 ? -8.036 -2.841 11.289 1.00 81.19 103 LYS A N 1
ATOM 823 C CA . LYS A 1 103 ? -6.781 -2.717 10.539 1.00 81.19 103 LYS A CA 1
ATOM 824 C C . LYS A 1 103 ? -5.720 -3.696 11.027 1.00 81.19 103 LYS A C 1
ATOM 826 O O . LYS A 1 103 ? -5.066 -4.317 10.198 1.00 81.19 103 LYS A O 1
ATOM 831 N N . GLU A 1 104 ? -5.562 -3.858 12.340 1.00 84.81 104 GLU A N 1
ATOM 832 C CA . GLU A 1 104 ? -4.647 -4.858 12.914 1.00 84.81 104 GLU A CA 1
ATOM 833 C C . GLU A 1 104 ? -5.041 -6.279 12.492 1.00 84.81 104 GLU A C 1
ATOM 835 O O . GLU A 1 104 ? -4.203 -7.052 12.032 1.00 84.81 104 GLU A O 1
ATOM 840 N N . LYS A 1 105 ? -6.336 -6.603 12.577 1.00 83.88 105 LYS A N 1
ATOM 841 C CA . LYS A 1 105 ? -6.869 -7.910 12.182 1.00 83.88 105 LYS A CA 1
ATOM 842 C C . LYS A 1 105 ? -6.762 -8.168 10.687 1.00 83.88 105 LYS A C 1
ATOM 844 O O . LYS A 1 105 ? -6.425 -9.277 10.290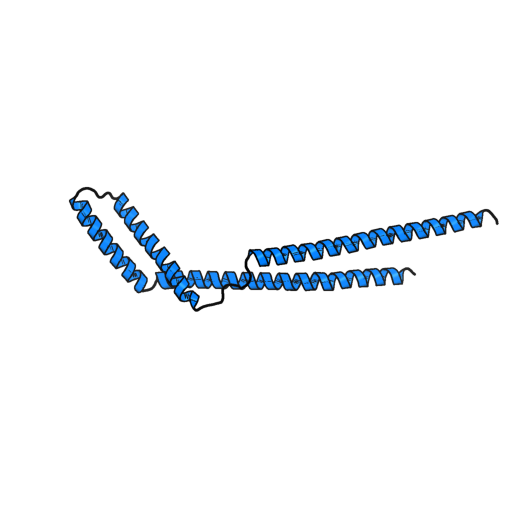 1.00 83.88 105 LYS A O 1
ATOM 849 N N . ALA A 1 106 ? -6.960 -7.148 9.861 1.00 79.69 106 ALA A N 1
ATOM 850 C CA . ALA A 1 106 ? -6.711 -7.243 8.433 1.00 79.69 106 ALA A CA 1
ATOM 851 C C . ALA A 1 106 ? -5.240 -7.568 8.148 1.00 79.69 106 ALA A C 1
ATOM 853 O O . ALA A 1 106 ? -4.976 -8.465 7.358 1.00 79.69 106 ALA A O 1
ATOM 854 N N . VAL A 1 107 ? -4.282 -6.932 8.837 1.00 76.50 107 VAL A N 1
ATOM 855 C CA . VAL A 1 107 ? -2.853 -7.280 8.705 1.00 76.50 107 VAL A CA 1
ATOM 856 C C . VAL A 1 107 ? -2.581 -8.728 9.128 1.00 76.50 107 VAL A C 1
ATOM 858 O O . VAL A 1 107 ? -1.832 -9.409 8.440 1.00 76.50 107 VAL A O 1
ATOM 861 N N . GLU A 1 108 ? -3.203 -9.234 10.197 1.00 80.00 108 GLU A N 1
ATOM 862 C CA . GLU A 1 108 ? -3.081 -10.651 10.593 1.00 80.00 108 GLU A CA 1
ATOM 863 C C . GLU A 1 108 ? -3.643 -11.610 9.524 1.00 80.00 108 GLU A C 1
ATOM 865 O O . GLU A 1 108 ? -3.025 -12.628 9.218 1.00 80.00 108 GLU A O 1
ATOM 870 N N . ILE A 1 109 ? -4.794 -11.279 8.928 1.00 73.12 109 ILE A N 1
ATOM 871 C CA . ILE A 1 109 ? -5.443 -12.083 7.878 1.00 73.12 109 ILE A CA 1
ATOM 872 C C . ILE A 1 109 ? -4.617 -12.060 6.581 1.00 73.12 109 ILE A C 1
ATOM 874 O O . ILE A 1 109 ? -4.467 -13.086 5.919 1.00 73.12 109 ILE A O 1
ATOM 878 N N . ILE A 1 110 ? -4.050 -10.905 6.232 1.00 68.81 110 ILE A N 1
ATOM 879 C CA . ILE A 1 110 ? -3.257 -10.692 5.011 1.00 68.81 110 I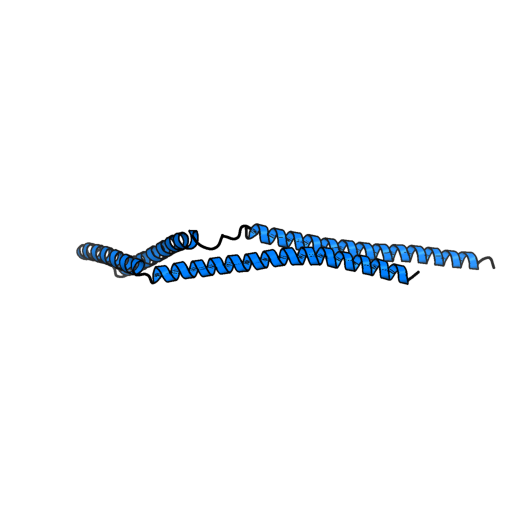LE A CA 1
ATOM 880 C C . ILE A 1 110 ? -1.809 -11.124 5.185 1.00 68.81 110 ILE A C 1
ATOM 882 O O . ILE A 1 110 ? -1.171 -11.462 4.200 1.00 68.81 110 ILE A O 1
ATOM 886 N N . GLY A 1 111 ? -1.293 -11.220 6.412 1.00 61.59 111 GLY A N 1
ATOM 887 C CA . GLY A 1 111 ? -0.016 -11.880 6.694 1.00 61.59 111 GLY A CA 1
ATOM 888 C C . GLY A 1 111 ? 0.048 -13.319 6.158 1.00 61.59 111 GLY A C 1
ATOM 889 O O . GLY A 1 111 ? 1.139 -13.861 6.011 1.00 61.59 111 GLY A O 1
ATOM 890 N N . ASN A 1 112 ? -1.108 -13.901 5.803 1.00 57.78 112 ASN A N 1
ATOM 891 C CA . ASN A 1 112 ? -1.270 -15.188 5.126 1.00 57.78 112 ASN A CA 1
ATOM 892 C C . ASN A 1 112 ? -1.652 -15.094 3.621 1.00 57.78 112 ASN A C 1
ATOM 894 O O . ASN A 1 112 ? -1.994 -16.117 3.029 1.00 57.78 112 ASN A O 1
ATOM 898 N N . ALA A 1 113 ? -1.632 -13.916 2.981 1.00 58.06 113 ALA A N 1
ATOM 899 C CA . ALA A 1 113 ? -2.065 -13.685 1.590 1.00 58.06 113 ALA A CA 1
ATOM 900 C C . ALA A 1 113 ? -1.196 -12.611 0.872 1.00 58.06 113 ALA A C 1
ATOM 902 O O . ALA A 1 113 ? -0.283 -12.081 1.493 1.00 58.06 113 ALA A O 1
ATOM 903 N N . PRO A 1 114 ? -1.396 -12.368 -0.446 1.00 53.25 114 PRO A N 1
ATOM 904 C CA . PRO A 1 114 ? -0.351 -12.263 -1.478 1.00 53.25 114 PRO A CA 1
ATOM 905 C C . PRO A 1 114 ? 0.851 -11.381 -1.105 1.00 53.25 114 PRO A C 1
ATOM 907 O O . PRO A 1 114 ? 0.672 -10.337 -0.476 1.00 53.25 114 PRO A O 1
ATOM 910 N N . PRO A 1 115 ? 2.070 -11.778 -1.527 1.00 56.34 115 PRO A N 1
ATOM 911 C CA . PRO A 1 115 ? 3.295 -11.095 -1.140 1.00 56.34 115 PRO A CA 1
ATOM 912 C C . PRO A 1 115 ? 3.191 -9.605 -1.456 1.00 56.34 115 PRO A C 1
ATOM 914 O O . PRO A 1 115 ? 2.793 -9.220 -2.558 1.00 56.34 115 PRO A O 1
ATOM 917 N N . SER A 1 116 ? 3.558 -8.773 -0.476 1.00 56.75 116 SER A N 1
ATOM 918 C CA . SER A 1 116 ? 3.824 -7.359 -0.732 1.00 56.75 116 SER A CA 1
ATOM 919 C C . SER A 1 116 ? 4.765 -7.283 -1.933 1.00 56.75 116 SER A C 1
ATOM 921 O O . SER A 1 116 ? 5.746 -8.032 -1.950 1.00 56.75 116 SER A O 1
ATOM 923 N N . PRO A 1 117 ? 4.495 -6.415 -2.919 1.00 57.19 117 PRO A N 1
ATOM 924 C CA . PRO A 1 117 ? 5.344 -6.337 -4.093 1.00 57.19 117 PRO A CA 1
ATOM 925 C C . PRO A 1 117 ? 6.801 -6.105 -3.664 1.00 57.19 117 PRO A C 1
ATOM 927 O O . PRO A 1 117 ? 7.078 -5.218 -2.854 1.00 57.19 117 PRO A O 1
ATOM 930 N N . GLU A 1 118 ? 7.713 -6.948 -4.165 1.00 60.78 118 GLU A N 1
ATOM 931 C CA . GLU A 1 118 ? 9.130 -6.986 -3.751 1.00 60.78 118 GLU A CA 1
ATOM 932 C C . GLU A 1 118 ? 9.871 -5.680 -4.061 1.00 60.78 118 GLU A C 1
ATOM 934 O O . GLU A 1 118 ? 10.868 -5.347 -3.423 1.00 60.78 118 GLU A O 1
ATOM 939 N N . ILE A 1 119 ? 9.366 -4.932 -5.040 1.00 60.53 119 ILE A N 1
ATOM 940 C CA . ILE A 1 119 ? 9.955 -3.694 -5.531 1.00 60.53 119 ILE A CA 1
ATOM 941 C C . ILE A 1 119 ? 9.245 -2.525 -4.855 1.00 60.53 119 ILE A C 1
ATOM 943 O O . ILE A 1 119 ? 8.020 -2.428 -4.874 1.00 60.53 119 ILE A O 1
ATOM 947 N N . SER A 1 120 ? 9.992 -1.595 -4.270 1.00 64.94 120 SER A N 1
ATOM 948 C CA . SER A 1 120 ? 9.384 -0.392 -3.694 1.00 64.94 120 SER A CA 1
ATOM 949 C C . SER A 1 120 ? 8.847 0.551 -4.786 1.00 64.94 120 SER A C 1
ATOM 951 O O . SER A 1 120 ? 9.407 0.637 -5.880 1.00 64.94 120 SER A O 1
ATOM 953 N N . ILE A 1 121 ? 7.816 1.355 -4.478 1.00 64.69 121 ILE A N 1
ATOM 954 C CA . ILE A 1 121 ? 7.301 2.412 -5.387 1.00 64.69 121 ILE A CA 1
ATOM 955 C C . ILE A 1 121 ? 8.448 3.291 -5.913 1.00 64.69 121 ILE A C 1
ATOM 957 O O . ILE A 1 121 ? 8.485 3.664 -7.086 1.00 64.69 121 ILE A O 1
ATOM 961 N N . GLY A 1 122 ? 9.407 3.610 -5.038 1.00 64.31 122 GLY A N 1
ATOM 962 C CA . GLY A 1 122 ? 10.569 4.423 -5.381 1.00 64.31 122 GLY A CA 1
ATOM 963 C C . GLY A 1 122 ? 11.527 3.739 -6.358 1.00 64.31 122 GLY A C 1
ATOM 964 O O . GLY A 1 122 ? 12.131 4.415 -7.188 1.00 64.31 122 GLY A O 1
ATOM 965 N N . GLU A 1 123 ? 11.667 2.416 -6.301 1.00 67.06 123 GLU A N 1
ATOM 966 C CA . GLU A 1 123 ? 12.471 1.654 -7.261 1.00 67.06 123 GLU A CA 1
ATOM 967 C C . GLU A 1 123 ? 11.781 1.539 -8.615 1.00 67.06 123 GLU A C 1
ATOM 969 O O . GLU A 1 123 ? 12.428 1.811 -9.625 1.00 67.06 123 GLU A O 1
ATOM 974 N N . ALA A 1 124 ? 10.473 1.271 -8.648 1.00 63.06 124 ALA A N 1
ATOM 975 C CA . ALA A 1 124 ? 9.699 1.250 -9.891 1.00 63.06 124 ALA A CA 1
ATOM 976 C C . ALA A 1 124 ? 9.764 2.607 -10.625 1.00 63.06 124 ALA A C 1
ATOM 978 O O . ALA A 1 124 ? 9.993 2.674 -11.835 1.00 63.06 124 ALA A O 1
ATOM 979 N N . GLN A 1 125 ? 9.666 3.721 -9.886 1.00 66.56 125 GLN A N 1
ATOM 980 C CA . GLN A 1 125 ? 9.838 5.064 -10.453 1.00 66.56 125 GLN A CA 1
ATOM 981 C C . GLN A 1 125 ? 11.264 5.323 -10.953 1.00 66.56 125 GLN A C 1
ATOM 983 O O . GLN A 1 125 ? 11.440 5.906 -12.024 1.00 66.56 125 GLN A O 1
ATOM 988 N N . LYS A 1 126 ? 12.292 4.874 -10.221 1.00 71.06 126 LYS A N 1
ATOM 989 C CA . LYS A 1 126 ? 13.691 4.988 -10.664 1.00 71.06 126 LYS A CA 1
ATOM 990 C C . LYS A 1 126 ? 13.958 4.166 -11.922 1.00 71.06 126 LYS A C 1
ATOM 992 O O . LYS A 1 126 ? 14.680 4.640 -12.798 1.00 71.06 126 LYS A O 1
ATOM 997 N N . MET A 1 127 ? 13.381 2.970 -12.034 1.00 68.19 127 MET A N 1
ATOM 998 C CA . MET A 1 127 ? 13.482 2.133 -13.231 1.00 68.19 127 MET A CA 1
ATOM 999 C C . MET A 1 127 ? 12.843 2.826 -14.437 1.00 68.19 127 MET A C 1
ATOM 1001 O O . MET A 1 127 ? 13.499 2.946 -15.472 1.00 68.19 127 MET A O 1
ATOM 1005 N N . LEU A 1 128 ? 11.642 3.396 -14.281 1.00 66.50 128 LEU A N 1
ATOM 1006 C CA . LEU A 1 128 ? 11.002 4.210 -15.321 1.00 66.50 128 LEU A CA 1
ATOM 1007 C C . LEU A 1 128 ? 11.844 5.419 -15.717 1.00 66.50 128 LEU A C 1
ATOM 1009 O O . LEU A 1 128 ? 12.077 5.649 -16.900 1.00 66.50 128 LEU A O 1
ATOM 1013 N N . GLN A 1 129 ? 12.325 6.194 -14.746 1.00 71.56 129 GLN A N 1
ATOM 1014 C CA . GLN A 1 129 ? 13.114 7.394 -15.017 1.00 71.56 129 GLN A CA 1
ATOM 1015 C C . GLN A 1 129 ? 14.420 7.050 -15.743 1.00 71.56 129 GLN A C 1
ATOM 1017 O O . GLN A 1 129 ? 14.810 7.737 -16.688 1.00 71.56 129 GLN A O 1
ATOM 1022 N N . LYS A 1 130 ? 15.064 5.947 -15.348 1.00 71.31 130 LYS A N 1
ATOM 1023 C CA . LYS A 1 130 ? 16.242 5.414 -16.030 1.00 71.31 130 LYS A CA 1
ATOM 1024 C C . LYS A 1 130 ? 15.889 4.991 -17.455 1.00 71.31 130 LYS A C 1
ATOM 1026 O O . LYS A 1 130 ? 16.597 5.391 -18.373 1.00 71.31 130 LYS A O 1
ATOM 1031 N N . ALA A 1 131 ? 14.793 4.263 -17.669 1.00 66.75 131 ALA A N 1
ATOM 1032 C CA . ALA A 1 131 ? 14.336 3.876 -19.004 1.00 66.75 131 ALA A CA 1
ATOM 1033 C C . ALA A 1 131 ? 14.074 5.099 -19.904 1.00 66.75 131 ALA A C 1
ATOM 1035 O O . ALA A 1 131 ? 14.593 5.156 -21.017 1.00 66.75 131 ALA A O 1
ATOM 1036 N N . TYR A 1 132 ? 13.373 6.123 -19.406 1.00 65.69 132 TYR A N 1
ATOM 1037 C CA . TYR A 1 132 ? 13.169 7.386 -20.128 1.00 65.69 132 TYR A CA 1
ATOM 1038 C C . TYR A 1 132 ? 14.482 8.093 -20.465 1.00 65.69 132 TYR A C 1
ATOM 1040 O O . TYR A 1 132 ? 14.627 8.618 -21.569 1.00 65.69 132 TYR A O 1
ATOM 1048 N N . PHE A 1 133 ? 15.449 8.083 -19.546 1.00 69.75 133 PHE A N 1
ATOM 1049 C CA . PHE A 1 133 ? 16.774 8.635 -19.796 1.00 69.75 133 PHE A CA 1
ATOM 1050 C C . PHE A 1 133 ? 17.484 7.890 -20.935 1.00 69.75 133 PHE A C 1
ATOM 1052 O O . PHE A 1 133 ? 17.944 8.532 -21.873 1.00 69.75 133 PHE A O 1
ATOM 1059 N N . TRP A 1 134 ? 17.493 6.552 -20.934 1.00 68.50 134 TRP A N 1
ATOM 1060 C CA . TRP A 1 134 ? 18.101 5.755 -22.011 1.00 68.50 134 TRP A CA 1
ATOM 1061 C C . TRP A 1 134 ? 17.444 5.993 -23.375 1.00 68.50 134 TRP A C 1
ATOM 1063 O O . TRP A 1 134 ? 18.151 6.156 -24.371 1.00 68.50 134 TRP A O 1
ATOM 1073 N N . VAL A 1 135 ? 16.110 6.059 -23.427 1.00 68.00 135 VAL A N 1
ATOM 1074 C CA . VAL A 1 135 ? 15.370 6.358 -24.665 1.00 68.00 135 VAL A CA 1
ATOM 1075 C C . VAL A 1 135 ? 15.693 7.776 -25.150 1.00 68.00 135 VAL A C 1
ATOM 1077 O O . VAL A 1 135 ? 16.039 7.970 -26.316 1.00 68.00 135 VAL A O 1
ATOM 1080 N N . GLY A 1 136 ? 15.648 8.766 -24.254 1.00 66.38 136 GLY A N 1
ATOM 1081 C CA . GLY A 1 136 ? 15.947 10.163 -24.573 1.00 66.38 136 GLY A CA 1
ATOM 1082 C C . GLY A 1 136 ? 17.383 10.364 -25.062 1.00 66.38 136 GLY A C 1
ATOM 1083 O O . GLY A 1 136 ? 17.601 10.990 -26.100 1.00 66.38 136 GLY A O 1
ATOM 1084 N N . THR A 1 137 ? 18.369 9.780 -24.375 1.00 71.12 137 THR A N 1
ATOM 1085 C CA . THR A 1 137 ? 19.777 9.820 -24.794 1.00 71.12 137 THR A CA 1
ATOM 1086 C C . THR A 1 137 ? 19.985 9.108 -26.134 1.00 71.12 137 THR A C 1
ATOM 1088 O O . THR A 1 137 ? 20.706 9.628 -26.986 1.00 71.12 137 THR A O 1
ATOM 1091 N N . GLY A 1 138 ? 19.317 7.973 -26.368 1.00 66.12 138 GLY A N 1
ATOM 1092 C CA . GLY A 1 138 ? 19.362 7.258 -27.647 1.00 66.12 138 GLY A CA 1
ATOM 1093 C C . GLY A 1 138 ? 18.885 8.114 -28.825 1.00 66.12 138 GLY A C 1
ATOM 1094 O O . GLY A 1 138 ? 19.565 8.189 -29.848 1.00 66.12 138 GLY A O 1
ATOM 1095 N N . ILE A 1 139 ? 17.771 8.834 -28.660 1.00 66.44 139 ILE A N 1
ATOM 1096 C CA . ILE A 1 139 ? 17.241 9.751 -29.683 1.00 66.44 139 ILE A CA 1
ATOM 1097 C C . ILE A 1 139 ? 18.223 10.899 -29.957 1.00 66.44 139 ILE A C 1
ATOM 1099 O O . ILE A 1 139 ? 18.488 11.219 -31.115 1.00 66.44 139 ILE A O 1
ATOM 1103 N N . VAL A 1 140 ? 18.812 11.492 -28.914 1.00 70.75 140 VAL A N 1
ATOM 1104 C CA . VAL A 1 140 ? 19.788 12.586 -29.066 1.00 70.75 140 VAL A CA 1
ATOM 1105 C C . VAL A 1 140 ? 21.032 12.129 -29.833 1.00 70.75 140 VAL A C 1
ATOM 1107 O O . VAL A 1 140 ? 21.484 12.842 -30.730 1.00 70.75 140 VAL A O 1
ATOM 1110 N N . ILE A 1 141 ? 21.563 10.936 -29.541 1.00 72.38 141 ILE A N 1
ATOM 1111 C CA . ILE A 1 141 ? 22.724 10.374 -30.254 1.00 72.38 141 ILE A CA 1
ATOM 1112 C C . ILE A 1 141 ? 22.407 10.179 -31.742 1.00 72.38 141 ILE A C 1
ATOM 1114 O O . ILE A 1 141 ? 23.214 10.550 -32.597 1.00 72.38 141 ILE A O 1
ATOM 1118 N N . VAL A 1 142 ? 21.221 9.657 -32.069 1.00 64.81 142 VAL A N 1
ATOM 1119 C CA . VAL A 1 142 ? 20.777 9.494 -33.463 1.00 64.81 142 VAL A CA 1
ATOM 1120 C C . VAL A 1 142 ? 20.644 10.849 -34.163 1.00 64.81 142 VAL A C 1
ATOM 1122 O O . VAL A 1 142 ? 21.138 11.013 -35.280 1.00 64.81 142 VAL A O 1
ATOM 1125 N N . CYS A 1 143 ? 20.046 11.846 -33.506 1.00 68.50 143 CYS A N 1
ATOM 1126 C CA . CYS A 1 143 ? 19.929 13.201 -34.047 1.00 68.50 143 CYS A CA 1
ATOM 1127 C C . CYS A 1 143 ? 21.300 13.832 -34.323 1.00 68.50 143 CYS A C 1
ATOM 1129 O O . CYS A 1 143 ? 21.515 14.381 -35.405 1.00 68.50 143 CYS A O 1
ATOM 1131 N N . LEU A 1 144 ? 22.252 13.709 -33.391 1.00 75.62 144 LEU A N 1
ATOM 1132 C CA . LEU A 1 144 ? 23.622 14.185 -33.591 1.00 75.62 144 LEU A CA 1
ATOM 1133 C C . LEU A 1 144 ? 24.281 13.488 -34.785 1.00 75.62 144 LEU A C 1
ATOM 1135 O O . LEU A 1 144 ? 24.872 14.156 -35.631 1.00 75.62 144 LEU A O 1
ATOM 1139 N N . TYR A 1 145 ? 24.131 12.168 -34.907 1.00 74.12 145 TYR A N 1
ATOM 1140 C CA . TYR A 1 145 ? 24.697 11.409 -36.023 1.00 74.12 145 TYR A CA 1
ATOM 1141 C C . TYR A 1 145 ? 24.136 11.844 -37.387 1.00 74.12 145 TYR A C 1
ATOM 1143 O O . TYR A 1 145 ? 24.889 11.962 -38.359 1.00 74.12 145 TYR A O 1
ATOM 1151 N N . ILE A 1 146 ? 22.833 12.136 -37.465 1.00 71.00 146 ILE A N 1
ATOM 1152 C CA . ILE A 1 146 ? 22.190 12.668 -38.677 1.00 71.00 146 ILE A CA 1
ATOM 1153 C C . ILE A 1 146 ? 22.763 14.047 -39.025 1.00 71.00 146 ILE A C 1
ATOM 1155 O O . ILE A 1 146 ? 23.144 14.276 -40.174 1.00 71.00 146 ILE A O 1
ATOM 1159 N N . VAL A 1 147 ? 22.884 14.946 -38.044 1.00 73.94 147 VAL A N 1
ATOM 1160 C CA . VAL A 1 147 ? 23.451 16.290 -38.249 1.00 73.94 147 VAL A CA 1
ATOM 1161 C C . VAL A 1 147 ? 24.901 16.206 -38.733 1.00 73.94 147 VAL A C 1
ATOM 1163 O O . VAL A 1 147 ? 25.245 16.822 -39.743 1.00 73.94 147 VAL A O 1
ATOM 1166 N N . PHE A 1 148 ? 25.741 15.394 -38.083 1.00 74.44 148 PHE A N 1
ATOM 1167 C CA . PHE A 1 148 ? 27.129 15.187 -38.508 1.00 74.44 148 PHE A CA 1
ATOM 1168 C C . PHE A 1 148 ? 27.224 14.562 -39.901 1.00 74.44 148 PHE A C 1
ATOM 1170 O O . PHE A 1 148 ? 28.060 14.990 -40.697 1.00 74.44 148 PHE A O 1
ATOM 1177 N N . SER A 1 149 ? 26.343 13.615 -40.234 1.00 70.81 149 SER A N 1
ATOM 1178 C CA . SER A 1 149 ? 26.275 13.039 -41.580 1.00 70.81 149 SER A CA 1
ATOM 1179 C C . SER A 1 149 ? 25.941 14.101 -42.629 1.00 70.81 149 SER A C 1
ATOM 1181 O O . SER A 1 149 ? 26.625 14.184 -43.647 1.00 70.81 149 SER A O 1
ATOM 1183 N N . ILE A 1 150 ? 24.948 14.963 -42.385 1.00 73.81 150 ILE A N 1
ATOM 1184 C CA . ILE A 1 150 ? 24.587 16.050 -43.312 1.00 73.81 150 ILE A CA 1
ATOM 1185 C C . ILE A 1 150 ? 25.762 17.023 -43.495 1.00 73.81 150 ILE A C 1
ATOM 1187 O O . ILE A 1 150 ? 26.110 17.355 -44.630 1.00 73.81 150 ILE A O 1
ATOM 1191 N N . ILE A 1 151 ? 26.415 17.441 -42.405 1.00 77.00 151 ILE A N 1
ATOM 1192 C CA . ILE A 1 151 ? 27.573 18.352 -42.445 1.00 77.00 151 ILE A CA 1
ATOM 1193 C C . ILE A 1 151 ? 28.741 17.734 -43.227 1.00 77.00 151 ILE A C 1
ATOM 1195 O O . ILE A 1 151 ? 29.347 18.401 -44.070 1.00 77.00 151 ILE A O 1
ATOM 1199 N N . TYR A 1 152 ? 29.044 16.459 -42.982 1.00 76.44 152 TYR A N 1
ATOM 1200 C CA . TYR A 1 152 ? 30.089 15.721 -43.689 1.00 76.44 152 TYR A CA 1
ATOM 1201 C C . TYR A 1 152 ? 29.833 15.683 -45.204 1.00 76.44 152 TYR A C 1
ATOM 1203 O O . TYR A 1 152 ? 30.729 15.968 -46.003 1.00 76.44 152 TYR A O 1
ATOM 1211 N N . TRP A 1 153 ? 28.591 15.421 -45.616 1.00 68.38 153 TRP A N 1
ATOM 1212 C CA . TRP A 1 153 ? 28.227 15.399 -47.032 1.00 68.38 153 TRP A CA 1
ATOM 1213 C C . TRP A 1 153 ? 28.225 16.789 -47.677 1.00 68.38 153 TRP A C 1
ATOM 1215 O O . TRP A 1 153 ? 28.678 16.918 -48.815 1.00 68.38 153 TRP A O 1
ATOM 1225 N N . LEU A 1 154 ? 27.803 17.838 -46.960 1.00 73.69 154 LEU A N 1
ATOM 1226 C CA . LEU A 1 154 ? 27.916 19.226 -47.429 1.00 73.69 154 LEU A CA 1
ATOM 1227 C C . LEU A 1 154 ? 29.380 19.628 -47.667 1.00 73.69 154 LEU A C 1
ATOM 1229 O O . LEU A 1 154 ? 29.684 20.262 -48.678 1.00 73.69 154 LEU A O 1
ATOM 1233 N N . ARG A 1 155 ? 30.302 19.209 -46.788 1.00 73.25 155 ARG A N 1
ATOM 1234 C CA . ARG A 1 155 ? 31.753 19.411 -46.957 1.00 73.25 155 ARG A CA 1
ATOM 1235 C C . ARG A 1 155 ? 32.286 18.724 -48.216 1.00 73.25 155 ARG A C 1
ATOM 1237 O O . ARG A 1 155 ? 32.973 19.371 -49.003 1.00 73.25 155 ARG A O 1
ATOM 1244 N N . ILE A 1 156 ? 31.949 17.451 -48.441 1.00 75.62 156 ILE A N 1
ATOM 1245 C CA . ILE A 1 156 ? 32.366 16.717 -49.652 1.00 75.62 156 ILE A CA 1
ATOM 1246 C C . ILE A 1 156 ? 31.799 17.370 -50.913 1.00 75.62 156 ILE A C 1
ATOM 1248 O O . ILE A 1 156 ? 32.500 17.496 -51.916 1.00 75.62 156 ILE A O 1
ATOM 1252 N N . TRP A 1 157 ? 30.537 17.797 -50.877 1.00 72.81 157 TRP A N 1
ATOM 1253 C CA . TRP A 1 157 ? 29.893 18.413 -52.031 1.00 72.81 157 TRP A CA 1
ATOM 1254 C C . TRP A 1 157 ? 30.513 19.771 -52.382 1.00 72.81 157 TRP A C 1
ATOM 1256 O O . TRP A 1 157 ? 30.790 20.019 -53.553 1.00 72.81 157 TRP A O 1
ATOM 1266 N N . MET A 1 158 ? 30.825 20.607 -51.383 1.00 68.81 158 MET A N 1
ATOM 1267 C CA . MET A 1 158 ? 31.553 21.866 -51.596 1.00 68.81 158 MET A CA 1
ATOM 1268 C C . MET A 1 158 ? 32.960 21.642 -52.166 1.00 68.81 158 MET A C 1
ATOM 1270 O O . MET A 1 158 ? 33.350 22.330 -53.107 1.00 68.81 158 MET A O 1
ATOM 1274 N N . LEU A 1 159 ? 33.696 20.642 -51.667 1.00 67.81 159 LEU A N 1
ATOM 1275 C CA . LEU A 1 159 ? 35.010 20.278 -52.212 1.00 67.81 159 LEU A CA 1
ATOM 1276 C C . LEU A 1 159 ? 34.915 19.802 -53.667 1.00 67.81 159 LEU A C 1
ATOM 1278 O O . LEU A 1 159 ? 35.717 20.199 -54.511 1.00 67.81 159 LEU A O 1
ATOM 1282 N N . LYS A 1 160 ? 33.903 18.988 -53.984 1.00 62.69 160 LYS A N 1
ATOM 1283 C CA . LYS A 1 160 ? 33.679 18.502 -55.348 1.00 62.69 160 LYS A CA 1
ATOM 1284 C C . LYS A 1 160 ? 33.296 19.639 -56.299 1.00 62.69 160 LYS A C 1
ATOM 1286 O O . LYS A 1 160 ? 33.797 19.662 -57.416 1.00 62.69 160 LYS A O 1
ATOM 1291 N N . LYS A 1 161 ? 32.475 20.595 -55.844 1.00 61.31 161 LYS A N 1
ATOM 1292 C CA . LYS A 1 161 ? 32.071 21.776 -56.623 1.00 61.31 161 LYS A CA 1
ATOM 1293 C C . LYS A 1 161 ? 33.266 22.674 -56.968 1.00 61.31 161 LYS A C 1
ATOM 1295 O O . LYS A 1 161 ? 33.433 23.012 -58.138 1.00 61.31 161 LYS A O 1
ATOM 1300 N N . HIS A 1 162 ? 34.131 22.983 -56.001 1.00 57.38 162 HIS A N 1
ATOM 1301 C CA . HIS A 1 162 ? 35.338 23.778 -56.260 1.00 57.38 162 HIS A CA 1
ATOM 1302 C C . HIS A 1 162 ? 36.350 23.070 -57.169 1.00 57.38 162 HIS A C 1
ATOM 1304 O O . HIS A 1 162 ? 36.994 23.718 -57.990 1.00 57.38 162 HIS A O 1
ATOM 1310 N N . SER A 1 163 ? 36.460 21.739 -57.089 1.00 55.44 163 SER A N 1
ATOM 1311 C CA . SER A 1 163 ? 37.300 20.980 -58.023 1.00 55.44 163 SER A CA 1
ATOM 1312 C C . SER A 1 163 ? 36.811 21.088 -59.473 1.00 55.44 163 SER A C 1
ATOM 1314 O O . SER A 1 163 ? 37.633 21.095 -60.384 1.00 55.44 163 SER A O 1
ATOM 1316 N N . THR A 1 164 ? 35.499 21.178 -59.705 1.00 52.56 164 THR A N 1
ATOM 1317 C CA . THR A 1 164 ? 34.933 21.395 -61.048 1.00 52.56 164 THR A CA 1
ATOM 1318 C C . THR A 1 164 ? 35.091 22.828 -61.553 1.00 52.56 164 THR A C 1
ATOM 1320 O O . THR A 1 164 ? 35.283 23.007 -62.749 1.00 52.56 164 THR A O 1
ATOM 1323 N N . GLU A 1 165 ? 35.058 23.836 -60.678 1.00 53.66 165 GLU A N 1
ATOM 1324 C CA . GLU A 1 165 ? 35.317 25.232 -61.069 1.00 53.66 165 GLU A CA 1
ATOM 1325 C C . GLU A 1 165 ? 36.794 25.455 -61.434 1.00 53.66 165 GLU A C 1
ATOM 1327 O O . GLU A 1 165 ? 37.075 26.060 -62.463 1.00 53.66 165 GLU A O 1
ATOM 1332 N N . ASN A 1 166 ? 37.747 24.890 -60.682 1.00 50.81 166 ASN A N 1
ATOM 1333 C CA . ASN A 1 166 ? 39.177 25.037 -60.994 1.00 50.81 166 ASN A CA 1
ATOM 1334 C C . ASN A 1 166 ? 39.613 24.293 -62.271 1.00 50.81 166 ASN A C 1
ATOM 1336 O O . ASN A 1 166 ? 40.537 24.735 -62.951 1.00 50.81 166 ASN A O 1
ATOM 1340 N N . ASN A 1 167 ? 38.937 23.199 -62.633 1.00 50.72 167 ASN A N 1
ATOM 1341 C CA . ASN A 1 167 ? 39.209 22.467 -63.876 1.00 50.72 167 ASN A CA 1
ATOM 1342 C C . ASN A 1 167 ? 38.498 23.066 -65.107 1.00 50.72 167 ASN A C 1
ATOM 1344 O O . ASN A 1 167 ? 38.735 22.606 -66.218 1.00 50.72 167 ASN A O 1
ATOM 1348 N N . GLY A 1 168 ? 37.632 24.071 -64.930 1.00 46.94 168 GLY A N 1
ATOM 1349 C CA . GLY A 1 168 ? 36.970 24.793 -66.023 1.00 46.94 168 GLY A CA 1
ATOM 1350 C C . GLY A 1 168 ? 37.701 26.059 -66.487 1.00 46.94 168 GLY A C 1
ATOM 1351 O O . GLY A 1 168 ? 37.254 26.692 -67.434 1.00 46.94 168 GLY A O 1
ATOM 1352 N N . VAL A 1 169 ? 38.804 26.443 -65.831 1.00 48.00 169 VAL A N 1
ATOM 1353 C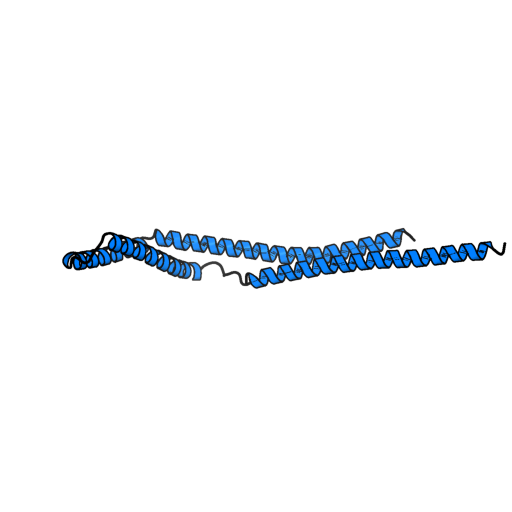 CA . VAL A 1 169 ? 39.581 27.668 -66.136 1.00 48.00 169 VAL A CA 1
ATOM 1354 C C . VAL A 1 169 ? 40.846 27.370 -66.965 1.00 48.00 169 VAL A C 1
ATOM 1356 O O . VAL A 1 169 ? 41.572 28.280 -67.348 1.00 48.00 169 VAL A O 1
ATOM 1359 N N . THR A 1 170 ? 41.119 26.101 -67.285 1.00 47.88 170 THR A N 1
ATOM 1360 C CA . THR A 1 170 ? 42.279 25.672 -68.099 1.00 47.88 170 THR A CA 1
ATOM 1361 C C . THR A 1 170 ? 41.902 24.953 -69.403 1.00 47.88 170 THR A C 1
ATOM 1363 O O . THR A 1 170 ? 42.758 24.306 -70.004 1.00 47.88 170 THR A O 1
ATOM 1366 N N . GLY A 1 171 ? 40.645 25.070 -69.847 1.00 37.97 171 GLY A N 1
ATOM 1367 C CA . GLY A 1 171 ? 40.167 24.566 -71.142 1.00 37.97 171 GLY A CA 1
ATOM 1368 C C . GLY A 1 171 ? 40.063 25.662 -72.189 1.00 37.97 171 GLY A C 1
ATOM 1369 O O . GLY A 1 171 ? 39.461 26.706 -71.855 1.00 37.97 171 GLY A O 1
#